Protein AF-A0A659UFS9-F1 (afdb_monomer_lite)

Secondary structure (DSSP, 8-state):
---------HHHHHHHHHHHHHHHHHHHHHHHHHHHHHHHHHHHHT--HHHHHTHHHHHHHHHHHHHHHHHHHHHHHHHHHHHHHHHHHHH-

Radius of gyration: 19.88 Å; chains: 1; bounding box: 33×34×63 Å

Structure (mmCIF, N/CA/C/O backbone):
data_AF-A0A659UFS9-F1
#
_entry.id   AF-A0A659UFS9-F1
#
loop_
_atom_site.group_PDB
_atom_site.id
_atom_site.t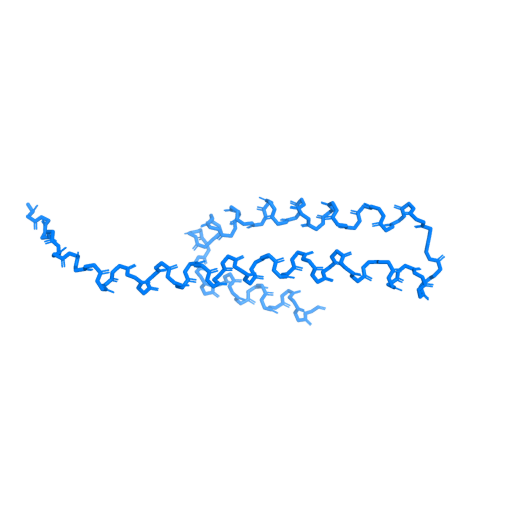ype_symbol
_atom_site.label_atom_id
_atom_site.label_alt_id
_atom_site.label_comp_id
_atom_site.label_asym_id
_atom_site.label_entity_id
_atom_site.label_seq_id
_atom_site.pdbx_PDB_ins_code
_atom_site.Cartn_x
_atom_site.Cartn_y
_atom_site.Cartn_z
_atom_site.occupancy
_atom_site.B_iso_or_equiv
_atom_site.auth_seq_id
_atom_site.auth_comp_id
_atom_site.auth_asym_id
_atom_site.auth_atom_id
_atom_site.pdbx_PDB_model_num
ATOM 1 N N . MET A 1 1 ? -12.876 3.926 37.947 1.00 48.66 1 MET A N 1
ATOM 2 C CA . MET A 1 1 ? -13.389 3.243 36.741 1.00 48.66 1 MET A CA 1
ATOM 3 C C . MET A 1 1 ? -12.575 1.972 36.576 1.00 48.66 1 MET A C 1
ATOM 5 O O . MET A 1 1 ? -11.386 2.067 36.329 1.00 48.66 1 MET A O 1
ATOM 9 N N . SER A 1 2 ? -13.161 0.814 36.885 1.00 50.00 2 SER A N 1
ATOM 10 C CA . SER A 1 2 ? -12.475 -0.483 36.826 1.00 50.00 2 SER A CA 1
ATOM 11 C C . SER A 1 2 ? -12.475 -0.955 35.374 1.00 50.00 2 SER A C 1
ATOM 13 O O . SER A 1 2 ? -13.519 -1.329 34.841 1.00 50.00 2 SER A O 1
ATOM 15 N N . GLU A 1 3 ? -11.320 -0.850 34.723 1.00 61.59 3 GLU A N 1
ATOM 16 C CA . GLU A 1 3 ? -11.077 -1.398 33.393 1.00 61.59 3 GLU A CA 1
ATOM 17 C C . GLU A 1 3 ? -11.150 -2.925 33.514 1.00 61.59 3 GLU A C 1
ATOM 19 O O . GLU A 1 3 ? -10.309 -3.567 34.145 1.00 61.59 3 GLU A O 1
ATOM 24 N N . ARG A 1 4 ? -12.244 -3.513 33.023 1.00 55.25 4 ARG A 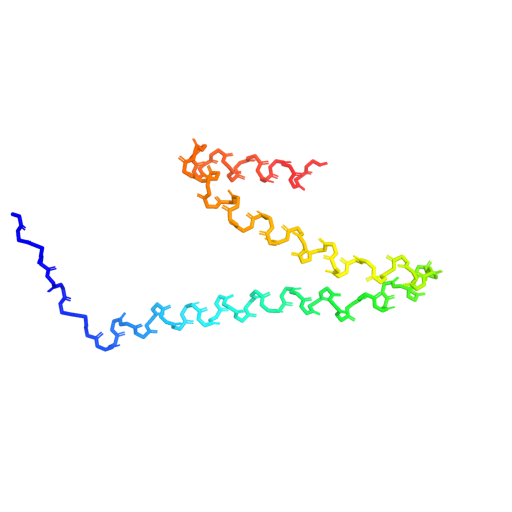N 1
ATOM 25 C CA . ARG A 1 4 ? -12.411 -4.965 33.019 1.00 55.25 4 ARG A CA 1
ATOM 26 C C . ARG A 1 4 ? -11.428 -5.533 32.000 1.00 55.25 4 ARG A C 1
ATOM 28 O O . ARG A 1 4 ? -11.696 -5.473 30.804 1.00 55.25 4 ARG A O 1
ATOM 35 N N . ALA A 1 5 ? -10.314 -6.087 32.474 1.00 63.78 5 ALA A N 1
ATOM 36 C CA . ALA A 1 5 ? -9.448 -6.939 31.671 1.00 63.78 5 ALA A CA 1
ATOM 37 C C . ALA A 1 5 ? -10.276 -8.141 31.196 1.00 63.78 5 ALA A C 1
ATOM 39 O O . ALA A 1 5 ? -10.571 -9.056 31.967 1.00 63.78 5 ALA A O 1
ATOM 40 N N . VAL A 1 6 ? -10.739 -8.096 29.946 1.00 65.88 6 VAL A N 1
ATOM 41 C CA . VAL A 1 6 ? -11.415 -9.231 29.317 1.00 65.88 6 VAL A CA 1
ATOM 42 C C . VAL A 1 6 ? -10.387 -10.363 29.253 1.00 65.88 6 VAL A C 1
ATOM 44 O O . VAL A 1 6 ? -9.315 -10.146 28.688 1.00 65.88 6 VAL A O 1
ATOM 47 N N 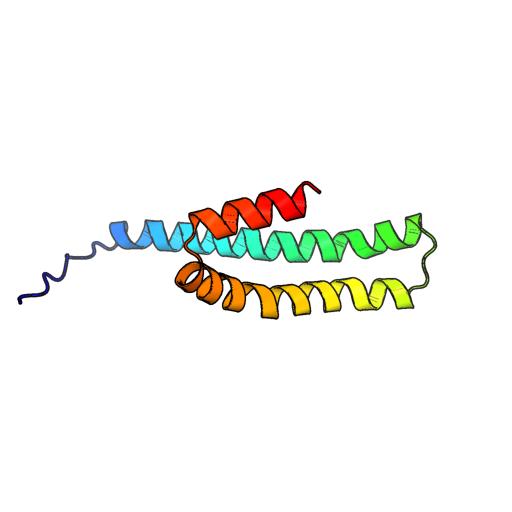. PRO A 1 7 ? -10.650 -11.550 29.829 1.00 62.88 7 PRO A N 1
ATOM 48 C CA . PRO A 1 7 ? -9.722 -12.668 29.743 1.00 62.88 7 PRO A CA 1
ATOM 49 C C . PRO A 1 7 ? -9.582 -13.069 28.272 1.00 62.88 7 PRO A C 1
ATOM 51 O O . PRO A 1 7 ? -10.474 -13.676 27.678 1.00 62.88 7 PRO A O 1
ATOM 54 N N . GLN A 1 8 ? -8.472 -12.666 27.660 1.00 68.94 8 GLN A N 1
ATOM 55 C CA . GLN A 1 8 ? -8.186 -12.917 26.256 1.00 68.94 8 GLN A CA 1
ATOM 56 C C . GLN A 1 8 ? -7.758 -14.378 26.126 1.00 68.94 8 GLN A C 1
ATOM 58 O O . GLN A 1 8 ? -6.605 -14.738 26.352 1.00 68.94 8 GLN A O 1
ATOM 63 N N . SER A 1 9 ? -8.724 -15.254 25.844 1.00 75.25 9 SER A N 1
ATOM 64 C CA . SER A 1 9 ? -8.414 -16.654 25.557 1.00 75.25 9 SER A CA 1
ATOM 65 C C . SER A 1 9 ? -7.463 -16.725 24.359 1.00 75.25 9 SER A C 1
ATOM 67 O O . SER A 1 9 ? -7.602 -15.961 23.404 1.00 75.25 9 SER A O 1
ATOM 69 N N . PHE A 1 10 ? -6.503 -17.651 24.392 1.00 74.31 10 PHE A N 1
ATOM 70 C CA . PHE A 1 10 ? -5.541 -17.860 23.303 1.00 74.31 10 PHE A CA 1
ATOM 71 C C . PHE A 1 10 ? -6.230 -17.974 21.927 1.00 74.31 10 PHE A C 1
ATOM 73 O O . PHE A 1 10 ? -5.763 -17.418 20.935 1.00 74.31 10 PHE A O 1
ATOM 80 N N . ILE A 1 11 ? -7.405 -18.611 21.897 1.00 75.19 11 ILE A N 1
ATOM 81 C CA . ILE A 1 11 ? -8.240 -18.780 20.701 1.00 75.19 11 ILE A CA 1
ATOM 82 C C . ILE A 1 11 ? -8.832 -17.441 20.220 1.00 75.19 11 ILE A C 1
ATOM 84 O O . ILE A 1 11 ? -8.905 -17.209 19.019 1.00 75.19 11 ILE A O 1
ATOM 88 N N . ALA A 1 12 ? -9.206 -16.521 21.114 1.00 81.00 12 ALA A N 1
ATOM 89 C CA . ALA A 1 12 ? -9.722 -15.205 20.721 1.00 81.00 12 ALA A CA 1
ATOM 90 C C . ALA A 1 12 ? -8.649 -14.304 20.077 1.00 81.00 12 ALA A C 1
ATOM 92 O O . ALA A 1 12 ? -8.983 -13.449 19.258 1.00 81.00 12 ALA A O 1
ATOM 93 N N . SER A 1 13 ? -7.369 -14.510 20.400 1.00 82.31 13 SER A N 1
ATOM 94 C CA . SER A 1 13 ? -6.248 -13.756 19.816 1.00 82.31 13 SER A CA 1
ATOM 95 C C . SER A 1 13 ? -5.753 -14.326 18.481 1.00 82.31 13 SER A C 1
ATOM 97 O O . SER A 1 13 ? -5.133 -13.599 17.705 1.00 82.31 13 SER A O 1
ATOM 99 N N . ILE A 1 14 ? -6.042 -15.597 18.175 1.00 90.50 14 ILE A N 1
ATOM 100 C CA . ILE A 1 14 ? -5.578 -16.235 16.933 1.00 90.50 14 ILE A CA 1
ATOM 101 C C . ILE A 1 14 ? -6.266 -15.646 15.698 1.00 90.50 14 ILE A C 1
ATOM 103 O O . ILE A 1 14 ? -5.643 -15.480 14.655 1.00 90.50 14 ILE A O 1
ATOM 107 N N . LEU A 1 15 ? -7.547 -15.293 15.820 1.00 91.38 15 LEU A N 1
ATOM 108 C CA . LEU A 1 15 ? -8.349 -14.784 14.713 1.00 91.38 15 LEU A CA 1
ATOM 109 C C . LEU A 1 15 ? -7.838 -13.430 14.185 1.00 91.38 15 LEU A C 1
ATOM 111 O O . LEU A 1 15 ? -7.544 -13.357 12.993 1.00 91.38 15 LEU A O 1
ATOM 115 N N . PRO A 1 16 ? -7.655 -12.378 15.011 1.00 92.31 16 PRO A N 1
ATOM 116 C CA . PRO A 1 16 ? -7.081 -11.122 14.531 1.00 92.31 16 PRO A CA 1
ATOM 117 C C . PRO A 1 16 ? -5.647 -11.292 14.015 1.00 92.31 16 PRO A C 1
ATOM 119 O O . PRO A 1 16 ? -5.295 -10.666 13.021 1.00 92.31 16 PRO A O 1
ATOM 122 N N . PHE A 1 17 ? -4.842 -12.177 14.614 1.00 93.44 17 PHE A N 1
ATOM 123 C CA . PHE A 1 17 ? -3.497 -12.478 14.116 1.00 93.44 17 PHE A CA 1
ATOM 124 C C . PHE A 1 17 ? -3.521 -13.070 12.699 1.00 93.44 17 PHE A C 1
ATOM 126 O O . PHE A 1 17 ? -2.833 -12.572 11.812 1.00 93.44 17 PHE A O 1
ATOM 133 N N . MET A 1 18 ? -4.367 -14.075 12.450 1.00 95.25 18 MET A N 1
ATOM 134 C CA . MET A 1 18 ? -4.523 -14.671 11.119 1.00 95.25 18 MET A CA 1
ATOM 135 C C . MET A 1 18 ? -5.015 -13.647 10.091 1.00 95.25 18 MET A C 1
ATOM 137 O O . MET A 1 18 ? -4.508 -13.611 8.972 1.00 95.25 18 MET A O 1
ATOM 141 N N . VAL A 1 19 ? -5.954 -12.775 10.477 1.00 95.62 19 VAL A N 1
ATOM 142 C CA . VAL A 1 19 ? -6.426 -11.675 9.620 1.00 95.62 19 VAL A CA 1
ATOM 143 C C . VAL A 1 19 ? -5.283 -10.713 9.281 1.00 95.62 19 VAL A C 1
ATOM 145 O O . VAL A 1 19 ? -5.147 -10.325 8.123 1.00 95.62 19 VAL A O 1
ATOM 148 N N . MET A 1 20 ? -4.421 -10.371 10.244 1.00 95.56 20 MET A N 1
ATOM 149 C CA . MET A 1 20 ? -3.237 -9.542 9.990 1.00 95.56 20 MET A CA 1
ATOM 150 C C . MET A 1 20 ? -2.233 -10.233 9.060 1.00 95.56 20 MET A C 1
ATOM 152 O O . MET A 1 20 ? -1.720 -9.583 8.152 1.00 95.56 20 MET A O 1
ATOM 156 N N . CYS A 1 21 ? -1.980 -11.536 9.228 1.00 96.81 21 CYS A N 1
ATOM 157 C CA . CYS A 1 21 ? -1.100 -12.296 8.334 1.00 96.81 21 CYS A CA 1
ATOM 158 C C . CYS A 1 21 ? -1.615 -12.299 6.891 1.00 96.81 21 CYS A C 1
ATOM 160 O O . CYS A 1 21 ? -0.845 -12.052 5.966 1.00 96.81 21 CYS A O 1
ATOM 162 N N . VAL A 1 22 ? -2.915 -12.539 6.695 1.00 97.56 22 VAL A N 1
ATOM 163 C CA . VAL A 1 22 ? -3.538 -12.495 5.365 1.00 97.56 22 VAL A CA 1
ATOM 164 C C . VAL A 1 22 ? -3.480 -11.082 4.787 1.00 97.56 22 VAL A C 1
ATOM 166 O O . VAL A 1 22 ? -3.108 -10.919 3.630 1.00 97.56 22 VAL A O 1
ATOM 169 N N . GLY A 1 23 ? -3.777 -10.056 5.588 1.00 95.19 23 GLY A N 1
ATOM 170 C CA . GLY A 1 23 ? -3.665 -8.662 5.157 1.00 95.19 23 GLY A CA 1
ATOM 171 C C . GLY A 1 23 ? -2.247 -8.301 4.709 1.00 95.19 23 GLY A C 1
ATOM 172 O O . GLY A 1 23 ? -2.066 -7.707 3.649 1.00 95.19 23 GLY A O 1
ATOM 173 N N . MET A 1 24 ? -1.232 -8.726 5.464 1.00 95.50 24 MET A N 1
ATOM 174 C CA . MET A 1 24 ? 0.169 -8.501 5.106 1.00 95.50 24 MET A CA 1
ATOM 175 C C . MET A 1 24 ? 0.587 -9.279 3.855 1.00 95.50 24 MET A C 1
ATOM 177 O O . MET A 1 24 ? 1.337 -8.762 3.033 1.00 95.50 24 MET A O 1
ATOM 181 N N . PHE A 1 25 ? 0.077 -10.496 3.675 1.00 97.31 25 PHE A N 1
ATOM 182 C CA . PHE A 1 25 ? 0.299 -11.261 2.454 1.00 97.31 25 PHE A CA 1
ATOM 183 C C . PHE A 1 25 ? -0.294 -10.560 1.225 1.00 97.31 25 PHE A C 1
ATOM 185 O O . PHE A 1 25 ? 0.392 -10.430 0.216 1.00 97.31 25 PHE A O 1
ATOM 192 N N . ILE A 1 26 ? -1.530 -10.057 1.321 1.00 97.00 26 ILE A N 1
ATOM 193 C CA . ILE A 1 26 ? -2.180 -9.308 0.234 1.00 97.00 26 ILE A CA 1
ATOM 194 C C . ILE A 1 26 ? -1.375 -8.049 -0.111 1.00 97.00 26 ILE A C 1
ATOM 196 O O . ILE A 1 26 ? -1.138 -7.796 -1.287 1.00 97.00 26 ILE A O 1
ATOM 200 N N . ALA A 1 27 ? -0.901 -7.306 0.894 1.00 92.81 27 ALA A N 1
ATOM 201 C CA . ALA A 1 27 ? -0.067 -6.124 0.672 1.00 92.81 27 ALA A CA 1
ATOM 202 C C . ALA A 1 27 ? 1.234 -6.463 -0.080 1.00 92.81 27 ALA A C 1
ATOM 204 O O . ALA A 1 27 ? 1.639 -5.747 -0.988 1.00 92.81 27 ALA A O 1
ATOM 205 N N . LEU A 1 28 ? 1.871 -7.592 0.249 1.00 94.25 28 LEU A N 1
ATOM 206 C CA . LEU A 1 28 ? 3.055 -8.048 -0.479 1.00 94.25 28 LEU A CA 1
ATOM 207 C C . LEU A 1 28 ? 2.727 -8.486 -1.909 1.00 94.25 28 LEU A C 1
ATOM 209 O O . LEU A 1 28 ? 3.532 -8.238 -2.803 1.00 94.25 28 LEU A O 1
ATOM 213 N N . LEU A 1 29 ? 1.576 -9.122 -2.144 1.00 96.38 29 LEU A N 1
ATOM 214 C CA . LEU A 1 29 ? 1.175 -9.487 -3.502 1.00 96.38 29 LEU A CA 1
ATOM 215 C C . LEU A 1 29 ? 0.977 -8.262 -4.398 1.00 96.38 29 LEU A C 1
ATOM 217 O O . LEU A 1 29 ? 1.382 -8.324 -5.554 1.00 96.38 29 LEU A O 1
ATOM 221 N N . ASP A 1 30 ? 0.425 -7.164 -3.881 1.00 93.31 30 ASP A N 1
ATOM 222 C CA . ASP A 1 30 ? 0.228 -5.926 -4.649 1.00 93.31 30 ASP A CA 1
ATOM 223 C C . ASP A 1 30 ? 1.560 -5.392 -5.209 1.00 93.31 30 ASP A C 1
ATOM 225 O O . ASP A 1 30 ? 1.731 -5.240 -6.422 1.00 93.31 30 ASP A O 1
ATOM 229 N N . ILE A 1 31 ? 2.569 -5.276 -4.339 1.00 92.88 31 ILE A N 1
ATOM 230 C CA . ILE A 1 31 ? 3.921 -4.830 -4.705 1.00 92.88 31 ILE A CA 1
ATOM 231 C C . ILE A 1 31 ? 4.550 -5.751 -5.763 1.00 92.88 31 ILE A C 1
ATOM 233 O O . ILE A 1 31 ? 5.232 -5.283 -6.681 1.00 92.88 31 ILE A O 1
ATOM 237 N N . GLN A 1 32 ? 4.350 -7.066 -5.635 1.00 94.88 32 GLN A N 1
ATOM 238 C CA . GLN A 1 32 ? 4.981 -8.056 -6.510 1.00 94.88 32 GLN A CA 1
ATOM 239 C C . GLN A 1 32 ? 4.288 -8.195 -7.868 1.00 94.88 32 GLN A C 1
ATOM 241 O O . GLN A 1 32 ? 4.960 -8.455 -8.869 1.00 94.88 32 GLN A O 1
ATOM 246 N N . ILE A 1 33 ? 2.970 -8.001 -7.939 1.00 92.38 33 ILE A N 1
ATOM 247 C CA . ILE A 1 33 ? 2.236 -7.981 -9.212 1.00 92.38 33 ILE A CA 1
ATOM 248 C C . ILE A 1 33 ? 2.764 -6.849 -10.096 1.00 92.38 33 ILE A C 1
ATOM 250 O O . ILE A 1 33 ? 3.035 -7.065 -11.280 1.00 92.38 33 ILE A O 1
ATOM 254 N N . VAL A 1 34 ? 2.991 -5.666 -9.520 1.00 90.31 34 VAL A N 1
ATOM 255 C CA . VAL A 1 34 ? 3.616 -4.554 -10.244 1.00 90.31 34 VAL A CA 1
ATOM 256 C C . VAL A 1 34 ? 5.040 -4.935 -10.649 1.00 90.31 34 VAL A C 1
ATOM 258 O O . VAL A 1 34 ? 5.346 -4.959 -11.837 1.00 90.31 34 VAL A O 1
ATOM 261 N N . ALA A 1 35 ? 5.888 -5.332 -9.697 1.00 91.81 35 ALA A N 1
ATOM 262 C CA . ALA A 1 35 ? 7.301 -5.608 -9.965 1.00 91.81 35 ALA A CA 1
ATOM 263 C C . ALA A 1 35 ? 7.532 -6.678 -11.049 1.00 91.81 35 ALA A C 1
ATOM 265 O O . ALA A 1 35 ? 8.419 -6.524 -11.889 1.00 91.81 35 ALA A O 1
ATOM 266 N N . SER A 1 36 ? 6.732 -7.750 -11.048 1.00 91.81 36 SER A N 1
ATOM 267 C CA . SER A 1 36 ? 6.855 -8.849 -12.016 1.00 91.81 36 SER A CA 1
ATOM 268 C C . SER A 1 36 ? 6.370 -8.484 -13.420 1.00 91.81 36 SER A C 1
ATOM 270 O O . SER A 1 36 ? 6.915 -8.994 -14.394 1.00 91.81 36 SER A O 1
ATOM 272 N N . SER A 1 37 ? 5.402 -7.572 -13.544 1.00 89.75 37 SER A N 1
ATOM 273 C CA . SER A 1 37 ? 4.820 -7.184 -14.836 1.00 89.75 37 SER A CA 1
ATOM 274 C C . SER A 1 37 ? 5.572 -6.056 -15.551 1.00 89.75 37 SER A C 1
ATOM 276 O O . SER A 1 37 ? 5.409 -5.880 -16.759 1.00 89.75 37 SER A O 1
ATOM 278 N N . LEU A 1 38 ? 6.436 -5.304 -14.855 1.00 88.38 38 LEU A N 1
ATOM 279 C CA . LEU A 1 38 ? 7.149 -4.158 -15.439 1.00 88.38 38 LEU A CA 1
ATOM 280 C C . LEU A 1 38 ? 8.016 -4.517 -16.652 1.00 88.38 38 LEU A C 1
ATOM 282 O O . LEU A 1 38 ? 8.106 -3.728 -17.593 1.00 88.38 38 LEU A O 1
ATOM 286 N N . GLN A 1 39 ? 8.651 -5.691 -16.649 1.00 83.81 39 GLN A N 1
ATOM 287 C CA . GLN A 1 39 ? 9.473 -6.136 -17.777 1.00 83.81 39 GLN A CA 1
ATOM 288 C C . GLN A 1 39 ? 8.623 -6.418 -19.022 1.00 83.81 39 GLN A C 1
ATOM 290 O O . GLN A 1 39 ? 8.989 -5.991 -20.118 1.00 83.81 39 GLN A O 1
ATOM 295 N N . ASP A 1 40 ? 7.465 -7.056 -18.843 1.00 86.88 40 ASP A N 1
ATOM 296 C CA . ASP A 1 40 ? 6.533 -7.371 -19.928 1.00 86.88 40 ASP A CA 1
ATOM 297 C C . ASP A 1 40 ? 5.892 -6.102 -20.506 1.00 86.88 40 ASP A C 1
ATOM 299 O O . ASP A 1 40 ? 5.850 -5.920 -21.726 1.00 86.88 40 ASP A O 1
ATOM 303 N N . ILE A 1 41 ? 5.462 -5.177 -19.637 1.00 84.75 41 ILE A N 1
ATOM 304 C CA . ILE A 1 41 ? 4.935 -3.858 -20.029 1.00 84.75 41 ILE A CA 1
ATOM 305 C C . ILE A 1 41 ? 5.990 -3.084 -20.831 1.00 84.75 41 ILE A C 1
ATOM 307 O O . ILE A 1 41 ? 5.691 -2.483 -21.864 1.00 84.75 41 ILE A O 1
ATOM 311 N N . GLY A 1 42 ? 7.242 -3.139 -20.382 1.00 82.38 42 GLY A N 1
ATOM 312 C CA . GLY A 1 42 ? 8.372 -2.512 -21.044 1.00 82.38 42 GLY A CA 1
ATOM 313 C C . GLY A 1 42 ? 8.679 -3.019 -22.433 1.00 82.38 42 GLY A C 1
ATOM 314 O O . GLY A 1 42 ? 8.819 -2.230 -23.370 1.00 82.38 42 GLY A O 1
ATOM 315 N N . GLY A 1 43 ? 8.773 -4.343 -22.551 1.00 80.31 43 GLY A N 1
ATOM 316 C CA . GLY A 1 43 ? 9.000 -5.020 -23.819 1.00 80.31 43 GLY A CA 1
ATOM 317 C C . GLY A 1 43 ? 7.869 -4.760 -24.813 1.00 80.31 43 GLY A C 1
ATOM 318 O O . GLY A 1 43 ? 8.137 -4.509 -25.985 1.00 80.31 43 GLY A O 1
ATOM 319 N N . GLY A 1 44 ? 6.616 -4.736 -24.342 1.00 79.19 44 GLY A N 1
ATOM 320 C CA . GLY A 1 44 ? 5.442 -4.458 -25.173 1.00 79.19 44 GLY A CA 1
ATOM 321 C C . GLY A 1 44 ? 5.357 -3.019 -25.696 1.00 79.19 44 GLY A C 1
ATOM 322 O O . GLY A 1 44 ? 4.857 -2.798 -26.796 1.00 79.19 44 GLY A O 1
ATOM 323 N N . LEU A 1 45 ? 5.869 -2.043 -24.941 1.00 80.62 45 LEU A N 1
ATOM 324 C CA . LEU A 1 45 ? 5.884 -0.624 -25.326 1.00 80.62 45 LEU A CA 1
ATOM 325 C C . LEU A 1 45 ? 7.183 -0.195 -26.025 1.00 80.62 45 LEU A C 1
ATOM 327 O O . LEU A 1 45 ? 7.304 0.962 -26.424 1.00 80.62 45 LEU A O 1
ATOM 331 N N . SER A 1 46 ? 8.164 -1.098 -26.157 1.00 76.25 46 SER A N 1
ATOM 332 C CA . SER A 1 46 ? 9.532 -0.781 -26.592 1.00 76.25 46 SER A CA 1
ATOM 333 C C . SER A 1 46 ? 10.141 0.401 -25.812 1.00 76.25 46 SER A C 1
ATOM 335 O O . SER A 1 46 ? 10.930 1.179 -26.357 1.00 76.25 46 SER A O 1
ATOM 337 N N . ALA A 1 47 ? 9.738 0.559 -24.546 1.00 76.50 47 ALA A N 1
ATOM 338 C CA . ALA A 1 47 ? 10.131 1.674 -23.695 1.00 76.50 47 ALA A CA 1
ATOM 339 C C . ALA A 1 47 ? 11.596 1.532 -23.262 1.00 76.50 47 ALA A C 1
A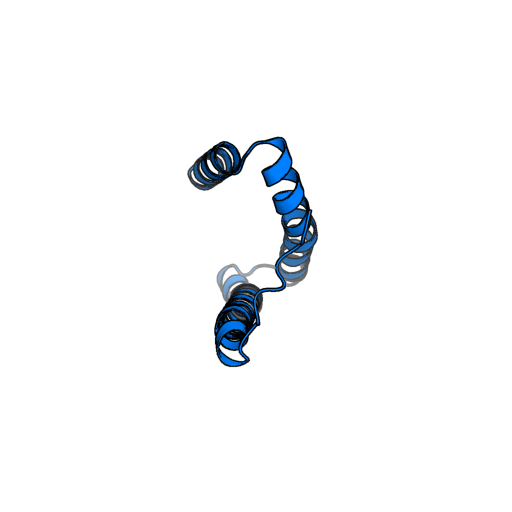TOM 341 O O . ALA A 1 47 ? 12.091 0.426 -23.033 1.00 76.50 47 ALA A O 1
ATOM 342 N N . ALA A 1 48 ? 12.302 2.658 -23.134 1.00 74.50 48 ALA A N 1
ATOM 343 C CA . ALA A 1 48 ? 13.690 2.639 -22.687 1.00 74.50 48 ALA A CA 1
ATOM 344 C C . ALA A 1 48 ? 13.777 2.120 -21.242 1.00 74.50 48 ALA A C 1
ATOM 346 O O . ALA A 1 48 ? 12.962 2.484 -20.395 1.00 74.50 48 ALA A O 1
ATOM 347 N N . GLN A 1 49 ? 14.797 1.310 -20.942 1.00 69.44 49 GLN A N 1
ATOM 348 C CA . GLN A 1 49 ? 14.992 0.692 -19.621 1.00 69.44 49 GLN A CA 1
ATOM 349 C C . GLN A 1 49 ? 15.042 1.719 -18.470 1.00 69.44 49 GLN A C 1
ATOM 351 O O . GLN A 1 49 ? 14.630 1.421 -17.351 1.00 69.44 49 GLN A O 1
ATOM 356 N N . ASP A 1 50 ? 15.499 2.934 -18.783 1.00 73.38 50 ASP A N 1
ATOM 357 C CA . ASP A 1 50 ? 15.429 4.151 -17.963 1.00 73.38 50 ASP A CA 1
ATOM 358 C C . ASP A 1 50 ? 14.017 4.404 -17.408 1.00 73.38 50 ASP A C 1
ATOM 360 O O . ASP A 1 50 ? 13.835 4.523 -16.195 1.00 73.38 50 ASP A O 1
ATOM 364 N N . GLN A 1 51 ? 13.012 4.423 -18.289 1.00 73.19 51 GLN A N 1
ATOM 365 C CA . GLN A 1 51 ? 11.659 4.863 -17.951 1.00 73.19 51 GLN A CA 1
ATOM 366 C C . GLN A 1 51 ? 10.965 3.871 -17.017 1.00 73.19 51 GLN A C 1
ATOM 368 O O . GLN A 1 51 ? 10.181 4.258 -16.157 1.00 73.19 51 GLN A O 1
ATOM 373 N N . ILE A 1 52 ? 11.287 2.586 -17.159 1.00 79.31 52 ILE A N 1
ATOM 374 C CA . ILE A 1 52 ? 10.733 1.503 -16.340 1.00 79.31 52 ILE A CA 1
ATOM 375 C C . ILE A 1 52 ? 11.442 1.421 -14.990 1.00 79.31 52 ILE A C 1
ATOM 377 O O . ILE A 1 52 ? 10.817 1.086 -13.984 1.00 79.31 52 ILE A O 1
ATOM 381 N N . GLY A 1 53 ? 12.733 1.767 -14.947 1.00 80.88 53 GLY A N 1
ATOM 382 C CA . GLY A 1 53 ? 13.556 1.679 -13.740 1.00 80.88 53 GLY A CA 1
ATOM 383 C C . GLY A 1 53 ? 13.006 2.482 -12.558 1.00 80.88 53 GLY A C 1
ATOM 384 O O . GLY A 1 53 ? 13.179 2.081 -11.408 1.00 80.88 53 GLY A O 1
ATOM 385 N N . TRP A 1 54 ? 12.288 3.576 -12.823 1.00 88.75 54 TRP A N 1
ATOM 386 C CA . TRP A 1 54 ? 11.711 4.425 -11.779 1.00 88.75 54 TRP A CA 1
ATOM 387 C C . TRP A 1 54 ? 10.271 4.081 -11.398 1.00 88.75 54 TRP A C 1
ATOM 389 O O . TRP A 1 54 ? 9.791 4.590 -10.385 1.00 88.75 54 TRP A O 1
ATOM 399 N N . VAL A 1 55 ? 9.586 3.201 -12.138 1.00 90.00 55 VAL A N 1
ATOM 400 C CA . VAL A 1 55 ? 8.166 2.901 -11.889 1.00 90.00 55 VAL A CA 1
ATOM 401 C C . VAL A 1 55 ? 7.982 2.254 -10.519 1.00 90.00 55 VAL A C 1
ATOM 403 O O . VAL A 1 55 ? 7.250 2.796 -9.690 1.00 90.00 55 VAL A O 1
ATOM 406 N N . GLN A 1 56 ? 8.719 1.177 -10.227 1.00 91.06 56 GLN A N 1
ATOM 407 C CA . GLN A 1 56 ? 8.639 0.494 -8.930 1.00 91.06 56 GLN A CA 1
ATOM 408 C C . GLN A 1 56 ? 8.984 1.435 -7.769 1.00 91.06 56 GLN A C 1
ATOM 410 O O . GLN A 1 56 ? 8.291 1.473 -6.754 1.00 91.06 56 GLN A O 1
ATOM 415 N N . THR A 1 57 ? 10.049 2.222 -7.932 1.00 92.06 57 THR A N 1
ATOM 416 C CA . THR A 1 57 ? 10.497 3.182 -6.920 1.00 92.06 57 THR A CA 1
ATOM 417 C C . THR A 1 57 ? 9.426 4.236 -6.648 1.00 92.06 57 THR A C 1
ATOM 419 O O . THR A 1 57 ? 9.126 4.516 -5.491 1.00 92.06 57 THR A O 1
ATOM 422 N N . SER A 1 58 ? 8.811 4.795 -7.694 1.00 92.69 58 SER A N 1
ATOM 423 C CA . SER A 1 58 ? 7.755 5.804 -7.556 1.00 92.69 58 SER A CA 1
ATOM 424 C C . SER A 1 58 ? 6.508 5.256 -6.856 1.00 92.69 58 SER A C 1
ATOM 426 O O . SER A 1 58 ? 5.949 5.934 -5.994 1.00 92.69 58 SER A O 1
ATOM 428 N N . TYR A 1 59 ? 6.125 4.013 -7.163 1.00 91.25 59 TYR A N 1
ATOM 429 C CA . TYR A 1 59 ? 4.999 3.329 -6.535 1.00 91.25 59 TYR A CA 1
ATOM 430 C C . TYR A 1 59 ? 5.228 3.144 -5.024 1.00 91.25 59 TYR A C 1
ATOM 432 O O . TYR A 1 59 ? 4.387 3.553 -4.226 1.00 91.25 59 TYR A O 1
ATOM 440 N N . LEU A 1 60 ? 6.408 2.668 -4.610 1.00 93.31 60 LEU A N 1
ATOM 441 C CA . LEU A 1 60 ? 6.747 2.518 -3.186 1.00 93.31 60 LEU A CA 1
ATOM 442 C C . LEU A 1 60 ? 6.819 3.862 -2.444 1.00 93.31 60 LEU A C 1
ATOM 444 O O . LEU A 1 60 ? 6.394 3.969 -1.294 1.00 93.31 60 LEU A O 1
ATOM 448 N N . VAL A 1 61 ? 7.346 4.908 -3.090 1.00 95.12 61 VAL A N 1
ATOM 449 C CA . VAL A 1 61 ? 7.363 6.262 -2.513 1.00 95.12 61 VAL A CA 1
ATOM 450 C C . VAL A 1 61 ? 5.938 6.766 -2.285 1.00 95.12 61 VAL A C 1
ATOM 452 O O . VAL A 1 61 ? 5.655 7.330 -1.226 1.00 95.12 61 VAL A O 1
ATOM 455 N N . ALA A 1 62 ? 5.034 6.539 -3.240 1.00 94.00 62 ALA A N 1
ATOM 456 C CA . ALA A 1 62 ? 3.629 6.889 -3.085 1.00 94.00 62 ALA A CA 1
ATOM 457 C C . ALA A 1 62 ? 2.985 6.127 -1.913 1.00 94.00 62 ALA A C 1
ATOM 459 O O . ALA A 1 62 ? 2.348 6.762 -1.072 1.00 94.00 62 ALA A O 1
ATOM 460 N N . GLU A 1 63 ? 3.201 4.813 -1.786 1.00 91.75 63 GLU A N 1
ATOM 461 C CA . GLU A 1 63 ? 2.686 4.022 -0.656 1.00 91.75 63 GLU A CA 1
ATOM 462 C C . GLU A 1 63 ? 3.163 4.555 0.701 1.00 91.75 63 GLU A C 1
ATOM 464 O O . GLU A 1 63 ? 2.354 4.766 1.610 1.00 91.75 63 GLU A O 1
ATOM 469 N N . ILE A 1 64 ? 4.464 4.839 0.829 1.00 92.94 64 ILE A N 1
ATOM 470 C CA . ILE A 1 64 ? 5.067 5.354 2.068 1.00 92.94 64 ILE A CA 1
ATOM 471 C C . ILE A 1 64 ? 4.422 6.675 2.505 1.00 92.94 64 ILE A C 1
ATOM 473 O O . ILE A 1 64 ? 4.284 6.924 3.703 1.00 92.94 64 ILE A O 1
ATOM 477 N N . ILE A 1 65 ? 4.012 7.521 1.559 1.00 94.75 65 ILE A N 1
ATOM 478 C CA . ILE A 1 65 ? 3.332 8.787 1.851 1.00 94.75 65 ILE A CA 1
ATOM 479 C C . ILE A 1 65 ? 1.851 8.546 2.171 1.00 94.75 65 ILE A C 1
ATOM 481 O O . ILE A 1 65 ? 1.327 9.092 3.144 1.00 94.75 65 ILE A O 1
ATOM 485 N N . VAL A 1 66 ? 1.162 7.731 1.368 1.00 91.12 66 VAL A N 1
ATOM 486 C CA . VAL A 1 66 ? -0.296 7.556 1.439 1.00 91.12 66 VAL A CA 1
ATOM 487 C C . VAL A 1 66 ? -0.730 6.775 2.678 1.00 91.12 66 VAL A C 1
ATOM 489 O O . VAL A 1 66 ? -1.738 7.135 3.285 1.00 91.12 66 VAL A O 1
ATOM 492 N N . ILE A 1 67 ? 0.010 5.751 3.110 1.00 91.12 67 ILE A N 1
ATOM 493 C CA . ILE A 1 67 ? -0.346 4.939 4.288 1.00 91.12 67 ILE A CA 1
ATOM 494 C C . ILE A 1 67 ? -0.509 5.797 5.560 1.00 91.12 67 ILE A C 1
ATOM 496 O O . ILE A 1 67 ? -1.607 5.803 6.125 1.00 91.12 67 ILE A O 1
ATOM 500 N N . PRO A 1 68 ? 0.494 6.569 6.027 1.00 90.81 68 PRO A N 1
ATOM 501 C CA . PRO A 1 68 ? 0.325 7.422 7.204 1.00 90.81 68 PRO A CA 1
ATOM 502 C C . PRO A 1 68 ? -0.688 8.544 6.954 1.00 90.81 68 PRO A C 1
ATOM 504 O O . PRO A 1 68 ? -1.468 8.884 7.851 1.00 90.81 68 PRO A O 1
ATOM 507 N N . LEU A 1 69 ? -0.719 9.085 5.730 1.00 91.94 69 LEU A N 1
ATOM 508 C CA . LEU A 1 69 ? -1.657 10.133 5.356 1.00 91.94 69 LEU A CA 1
ATOM 509 C C . LEU A 1 69 ? -3.101 9.654 5.495 1.00 91.94 69 LEU A C 1
ATOM 511 O O . LEU A 1 69 ? -3.899 10.376 6.075 1.00 91.94 69 LEU A O 1
ATOM 515 N N . SER A 1 70 ? -3.432 8.438 5.053 1.00 87.81 70 SER A N 1
ATOM 516 C CA . SER A 1 70 ? -4.777 7.857 5.147 1.00 87.81 70 SER A CA 1
ATOM 517 C C . SER A 1 70 ? -5.271 7.751 6.594 1.00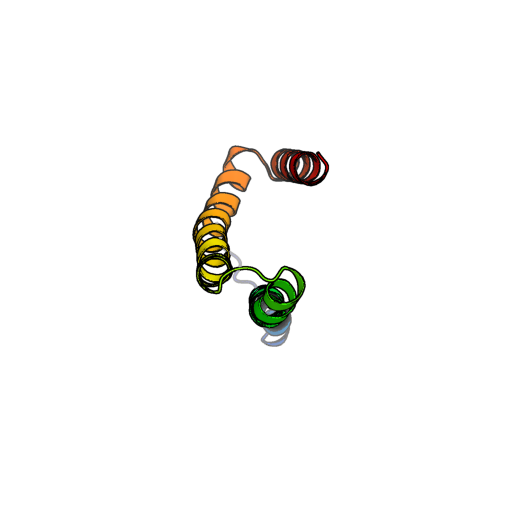 87.81 70 SER A C 1
ATOM 519 O O . SER A 1 70 ? -6.435 8.052 6.880 1.00 87.81 70 SER A O 1
ATOM 521 N N . GLY A 1 71 ? -4.377 7.421 7.531 1.00 86.81 71 GLY A N 1
ATOM 522 C CA . GLY A 1 71 ? -4.681 7.373 8.960 1.00 86.81 71 GLY A CA 1
ATOM 523 C C . GLY A 1 71 ? -4.997 8.754 9.537 1.00 86.81 71 GLY A C 1
ATOM 524 O O . GLY A 1 71 ? -5.940 8.903 10.317 1.00 86.81 71 GLY A O 1
ATOM 525 N N . TRP A 1 72 ? -4.242 9.775 9.126 1.00 91.06 72 TRP A N 1
ATOM 526 C CA . TRP A 1 72 ? -4.492 11.163 9.519 1.00 91.06 72 TRP A CA 1
ATOM 527 C C . TRP A 1 72 ? -5.761 11.724 8.866 1.00 91.06 72 TRP A C 1
ATOM 529 O O . TRP A 1 72 ? -6.643 12.218 9.569 1.00 91.06 72 TRP A O 1
ATOM 539 N N . LEU A 1 73 ? -5.904 11.565 7.548 1.00 88.50 73 LEU A N 1
ATOM 540 C CA . LEU A 1 73 ? -7.060 11.994 6.762 1.00 88.50 73 LEU A CA 1
ATOM 541 C C . LEU A 1 73 ? -8.350 11.448 7.377 1.00 88.50 73 LEU A C 1
ATOM 543 O O . LEU A 1 73 ? -9.281 12.217 7.615 1.00 88.50 73 LEU A O 1
ATOM 547 N N . THR A 1 74 ? -8.395 10.152 7.704 1.00 89.44 74 THR A N 1
ATOM 548 C CA . THR A 1 74 ? -9.600 9.506 8.254 1.00 89.44 74 THR A CA 1
ATOM 549 C C . THR A 1 74 ? -10.070 10.157 9.555 1.00 89.44 74 THR A C 1
ATOM 551 O O . THR A 1 74 ? -11.275 10.244 9.799 1.00 89.44 74 THR A O 1
ATOM 554 N N . ARG A 1 75 ? -9.140 10.672 10.371 1.00 86.75 75 ARG A N 1
ATOM 555 C CA . ARG A 1 75 ? -9.458 11.402 11.607 1.00 86.75 75 ARG A CA 1
ATOM 556 C C . ARG A 1 75 ? -9.945 12.827 11.345 1.00 86.75 75 ARG A C 1
ATOM 558 O O . ARG A 1 75 ? -10.775 13.313 12.103 1.00 86.75 75 ARG A O 1
ATOM 565 N N . VAL A 1 76 ? -9.444 13.481 10.296 1.00 88.44 76 VAL A N 1
ATOM 566 C CA . VAL A 1 76 ? -9.772 14.878 9.962 1.00 88.44 76 VAL A CA 1
ATOM 567 C C . VAL A 1 76 ? -11.092 14.995 9.197 1.00 88.44 76 VAL A C 1
ATOM 569 O O . VAL A 1 76 ? -11.936 15.808 9.558 1.00 88.44 76 VAL A O 1
ATOM 572 N N . PHE A 1 77 ? -11.292 14.184 8.156 1.00 83.81 77 PHE A N 1
ATOM 573 C CA . PHE A 1 77 ? -12.409 14.337 7.214 1.00 83.81 77 PHE A CA 1
ATOM 574 C C . PHE A 1 77 ? -13.557 13.345 7.425 1.00 83.81 77 PHE A C 1
ATOM 576 O O . PHE A 1 77 ? -14.569 13.440 6.736 1.00 83.81 77 PHE A O 1
ATOM 583 N N . SER A 1 78 ? -13.448 12.431 8.396 1.00 87.06 78 SER A N 1
ATOM 584 C CA . SER A 1 78 ? -14.334 11.269 8.561 1.00 87.06 78 SER A CA 1
ATOM 585 C C . SER A 1 78 ? -14.194 10.236 7.435 1.00 87.06 78 SER A C 1
ATOM 587 O O . SER A 1 78 ? -14.035 10.561 6.259 1.00 87.06 78 SER A O 1
ATOM 589 N N . THR A 1 79 ? -14.317 8.955 7.789 1.00 87.69 79 THR A N 1
ATOM 590 C CA . THR A 1 79 ? -14.207 7.819 6.857 1.00 87.69 79 THR A CA 1
ATOM 591 C C . THR A 1 79 ? -15.178 7.922 5.678 1.00 87.69 79 THR A C 1
ATOM 593 O O . THR A 1 79 ? -14.836 7.534 4.566 1.00 87.69 79 THR A O 1
ATOM 596 N N . ARG A 1 80 ? -16.383 8.472 5.901 1.00 88.56 80 ARG A N 1
ATOM 597 C CA . ARG A 1 80 ? -17.422 8.587 4.865 1.00 88.56 80 ARG A CA 1
ATOM 598 C C . ARG A 1 80 ? -17.024 9.526 3.729 1.00 88.56 80 ARG A C 1
ATOM 600 O O . ARG A 1 80 ? -17.121 9.137 2.573 1.00 88.56 80 ARG A O 1
ATOM 607 N N . TRP A 1 81 ? -16.584 10.744 4.045 1.00 89.38 81 TRP A N 1
ATOM 608 C CA . TRP A 1 81 ? -16.225 11.727 3.017 1.00 89.38 81 TRP A CA 1
ATOM 609 C C . TRP A 1 81 ? -14.964 11.326 2.269 1.00 89.38 81 TRP A C 1
ATOM 611 O O . TRP A 1 81 ? -14.910 11.471 1.053 1.00 89.38 81 TRP A O 1
ATOM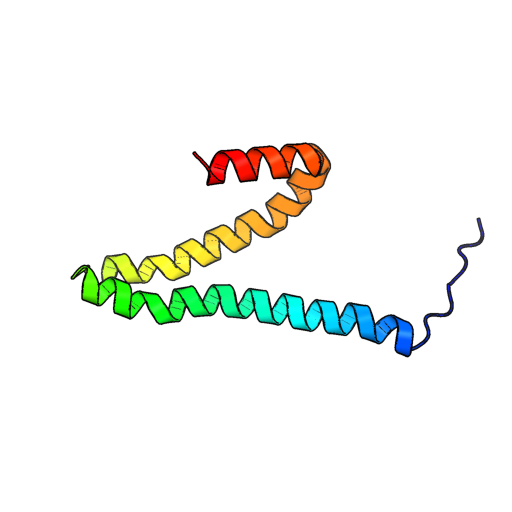 621 N N . LEU A 1 82 ? -13.990 10.756 2.979 1.00 89.69 82 LEU A N 1
ATOM 622 C CA . LEU A 1 82 ? -12.776 10.246 2.357 1.00 89.69 82 LEU A CA 1
ATOM 623 C C . LEU A 1 82 ? -13.043 9.150 1.351 1.00 89.69 82 LEU A C 1
ATOM 625 O O . LEU A 1 82 ? -12.568 9.246 0.227 1.00 89.69 82 LEU A O 1
ATOM 629 N N . PHE A 1 83 ? -13.845 8.155 1.725 1.00 88.75 83 PHE A N 1
ATOM 630 C CA . PHE A 1 83 ? -14.171 7.075 0.809 1.00 88.75 83 PHE A CA 1
ATOM 631 C C . PHE A 1 83 ? -14.890 7.594 -0.442 1.00 88.75 83 PHE A C 1
ATOM 633 O O . PHE A 1 83 ? -14.531 7.216 -1.553 1.00 88.75 83 PHE A O 1
ATOM 640 N N . THR A 1 84 ? -15.849 8.512 -0.283 1.00 92.00 84 THR A N 1
ATOM 641 C CA . THR A 1 84 ? -16.571 9.105 -1.417 1.00 92.00 84 THR A CA 1
ATOM 642 C C . THR A 1 84 ? -15.651 9.909 -2.337 1.00 92.00 84 THR A C 1
ATOM 644 O O . THR A 1 84 ? -15.747 9.768 -3.552 1.00 92.00 84 THR A O 1
ATOM 647 N N . ILE A 1 85 ? -14.747 10.727 -1.786 1.00 92.25 85 ILE A N 1
ATOM 648 C CA . ILE A 1 85 ? -13.796 11.520 -2.581 1.00 92.25 85 ILE A CA 1
ATOM 649 C C . ILE A 1 85 ? -12.802 10.605 -3.302 1.00 92.25 85 ILE A C 1
ATOM 651 O O . ILE A 1 85 ? -12.556 10.805 -4.487 1.00 92.25 85 ILE A O 1
ATOM 655 N N . SER A 1 86 ? -12.271 9.581 -2.627 1.00 89.75 86 SER A N 1
ATOM 656 C CA . SER A 1 86 ? -11.381 8.595 -3.248 1.00 89.75 86 SER A CA 1
ATOM 657 C C . SER A 1 86 ? -12.077 7.824 -4.369 1.00 89.75 86 SER A C 1
ATOM 659 O O . SER A 1 86 ? -11.506 7.677 -5.443 1.00 89.75 86 SER A O 1
ATOM 661 N N . ALA A 1 87 ? -13.320 7.382 -4.159 1.00 93.19 87 ALA A N 1
ATOM 662 C CA . ALA A 1 87 ? -14.097 6.693 -5.187 1.00 93.19 87 ALA A CA 1
ATOM 663 C C . ALA A 1 87 ? -14.397 7.607 -6.385 1.00 93.19 87 ALA A C 1
ATOM 665 O O . ALA A 1 87 ? -14.254 7.184 -7.530 1.00 93.19 87 ALA A O 1
ATOM 666 N N . ALA A 1 88 ? -14.764 8.867 -6.136 1.00 94.94 88 ALA A N 1
ATOM 667 C CA . ALA A 1 88 ? -14.987 9.849 -7.192 1.00 94.94 88 ALA A CA 1
ATOM 668 C C . ALA A 1 88 ? -13.701 10.137 -7.982 1.00 94.94 88 ALA A C 1
ATOM 670 O O . ALA A 1 88 ? -13.734 10.126 -9.206 1.00 94.94 88 ALA A O 1
ATOM 671 N N . GLY A 1 89 ? -12.571 10.328 -7.294 1.00 93.38 89 GLY A N 1
ATOM 672 C CA . GLY A 1 89 ? -11.269 10.569 -7.920 1.00 93.38 89 GLY A CA 1
ATOM 673 C C . GLY A 1 89 ? -10.692 9.362 -8.663 1.00 93.38 89 GLY A C 1
ATOM 674 O O . GLY A 1 89 ? -9.916 9.555 -9.584 1.00 93.38 89 GLY A O 1
ATOM 675 N N . PHE A 1 90 ? -11.063 8.134 -8.290 1.00 90.19 90 PHE A N 1
ATOM 676 C CA . PHE A 1 90 ? -10.726 6.927 -9.056 1.00 90.19 90 PHE A CA 1
ATOM 677 C C . PHE A 1 90 ? -11.609 6.754 -10.302 1.00 90.19 90 PHE A C 1
ATOM 679 O O . PHE A 1 90 ? -11.191 6.136 -11.276 1.00 90.19 90 PHE A O 1
ATOM 686 N N . THR A 1 91 ? -12.851 7.242 -10.249 1.00 93.94 91 THR A N 1
ATOM 687 C CA . THR A 1 91 ? -13.836 7.065 -11.328 1.00 93.94 91 THR A CA 1
ATOM 688 C C . THR A 1 91 ? -13.672 8.087 -12.454 1.00 93.94 91 THR A C 1
ATOM 690 O O . THR A 1 91 ? -13.957 7.757 -13.605 1.00 93.94 91 THR A O 1
ATOM 693 N N . LEU A 1 92 ? -13.294 9.324 -12.117 1.00 87.12 92 LEU A N 1
ATOM 694 C CA . LEU A 1 92 ? -13.055 10.419 -13.066 1.00 87.12 92 LEU A CA 1
ATOM 695 C C . LEU A 1 92 ? -11.673 10.309 -13.713 1.00 87.12 92 LEU A C 1
ATOM 697 O O . LEU A 1 92 ? -11.596 10.611 -14.925 1.00 87.12 92 LEU A O 1
#

Foldseek 3Di:
DDDPPDPCPPVNVVVVVVVVVVVVVVVVVVLVVLVVCLVVVCVVVVHDPVVSVCPSVVVVVVCVVVVVVVVVCCVVPNPVVVVVVVVVVVVD

pLDDT: mean 86.11, std 10.53, range [48.66, 97.56]

Sequence (92 aa):
MSERAVPQSFIASILPFMVMCVGMFIALLDIQIVASSLQDIGGGLSAAQDQIGWVQTSYLVAEIIVIPLSGWLTRVFSTRWLFTISAAGFTL